Protein AF-A0A970R4V2-F1 (afdb_monomer)

Radius of gyration: 11.35 Å; Cα contacts (8 Å, |Δi|>4): 38; chains: 1; bounding box: 21×26×30 Å

pLDDT: mean 87.08, std 6.73, range [63.09, 97.06]

Secondary structure (DSSP, 8-state):
-HHHHHHHHHHHHHHT--HHHHHHHHHHHHHSSS-SS-HHHHHHHH-HHHHHHHHHHHHHH--

Structure (mmCIF, N/CA/C/O backbone):
data_AF-A0A970R4V2-F1
#
_entry.id   AF-A0A970R4V2-F1
#
loop_
_atom_site.group_PDB
_atom_site.id
_atom_site.type_symbol
_atom_site.label_atom_id
_atom_site.label_alt_id
_atom_site.label_comp_id
_atom_site.label_asym_id
_atom_site.label_entity_id
_atom_site.la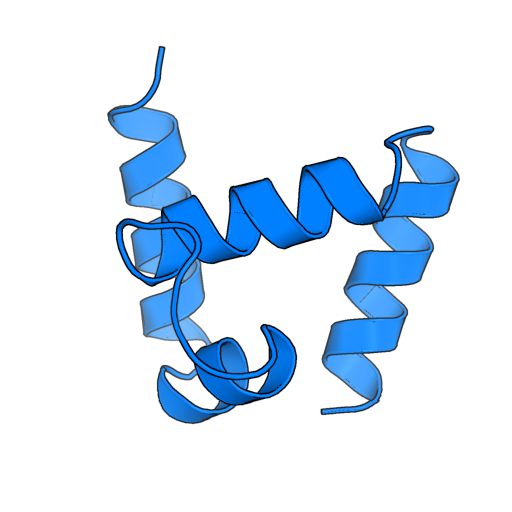bel_seq_id
_atom_site.pdbx_PDB_ins_code
_atom_site.Cartn_x
_atom_site.Cartn_y
_atom_site.Cartn_z
_atom_site.occupancy
_atom_site.B_iso_or_equiv
_atom_site.auth_seq_id
_atom_site.auth_comp_id
_atom_site.auth_asym_id
_atom_site.auth_atom_id
_atom_site.pdbx_PDB_model_num
ATOM 1 N N . ALA A 1 1 ? 2.703 -3.276 -15.960 1.00 63.09 1 ALA A N 1
ATOM 2 C CA . ALA A 1 1 ? 3.460 -2.769 -14.795 1.00 63.09 1 ALA A CA 1
ATOM 3 C C . ALA A 1 1 ? 3.812 -1.285 -14.953 1.00 63.09 1 ALA A C 1
ATOM 5 O O . ALA A 1 1 ? 3.502 -0.524 -14.045 1.00 63.09 1 ALA A O 1
ATOM 6 N N . GLU A 1 2 ? 4.357 -0.852 -16.104 1.00 74.25 2 GLU A N 1
ATOM 7 C CA . GLU A 1 2 ? 4.712 0.556 -16.403 1.00 74.25 2 GLU A CA 1
ATOM 8 C C . GLU A 1 2 ? 3.652 1.600 -16.008 1.00 74.25 2 GLU A C 1
ATOM 10 O O . GLU A 1 2 ? 3.964 2.559 -15.311 1.00 74.25 2 GLU A O 1
ATOM 15 N N . ALA A 1 3 ? 2.392 1.411 -16.421 1.00 76.88 3 ALA A N 1
ATOM 16 C CA . ALA A 1 3 ? 1.334 2.405 -16.215 1.00 76.88 3 ALA A CA 1
ATOM 17 C C . ALA A 1 3 ? 0.985 2.627 -14.731 1.00 76.88 3 ALA A C 1
ATOM 19 O O . ALA A 1 3 ? 0.747 3.756 -14.310 1.00 76.88 3 ALA A O 1
ATOM 20 N N . ILE A 1 4 ? 1.005 1.559 -13.925 1.00 74.00 4 ILE A N 1
ATOM 21 C CA . ILE A 1 4 ? 0.753 1.630 -12.476 1.00 74.00 4 ILE A CA 1
ATOM 22 C C . ILE A 1 4 ? 1.898 2.381 -11.798 1.00 74.00 4 ILE A C 1
ATOM 24 O O . ILE A 1 4 ? 1.666 3.274 -10.984 1.00 74.00 4 ILE A O 1
ATOM 28 N N . LYS A 1 5 ? 3.139 2.070 -12.192 1.00 77.81 5 LYS A N 1
ATOM 29 C CA . LYS A 1 5 ? 4.327 2.760 -11.694 1.00 77.81 5 LYS A CA 1
ATOM 30 C C . LYS A 1 5 ? 4.273 4.249 -12.021 1.00 77.81 5 LYS A C 1
ATOM 32 O O . LYS A 1 5 ? 4.439 5.056 -11.117 1.00 77.81 5 LYS A O 1
ATOM 37 N N . ALA A 1 6 ? 3.982 4.613 -13.269 1.00 84.12 6 ALA A N 1
ATOM 38 C CA . ALA A 1 6 ? 3.885 6.008 -13.695 1.00 84.12 6 ALA A CA 1
ATOM 39 C C . ALA A 1 6 ? 2.799 6.785 -12.928 1.00 84.12 6 ALA A C 1
ATOM 41 O O . ALA A 1 6 ? 3.043 7.906 -12.486 1.00 84.12 6 ALA A O 1
ATOM 42 N N . ALA A 1 7 ? 1.627 6.180 -12.711 1.00 82.94 7 ALA A N 1
ATOM 43 C CA . ALA A 1 7 ? 0.546 6.809 -11.956 1.00 82.94 7 ALA A CA 1
ATOM 44 C C . ALA A 1 7 ? 0.927 7.062 -10.487 1.00 82.94 7 ALA A C 1
ATOM 46 O O . ALA A 1 7 ? 0.707 8.163 -9.977 1.00 82.94 7 ALA A O 1
ATOM 47 N N . ILE A 1 8 ? 1.533 6.069 -9.823 1.00 80.31 8 ILE A N 1
ATOM 48 C CA . ILE A 1 8 ? 1.976 6.190 -8.427 1.00 80.31 8 ILE A CA 1
ATOM 49 C C . ILE A 1 8 ? 3.102 7.221 -8.314 1.00 80.31 8 ILE A C 1
ATOM 51 O O . ILE A 1 8 ? 3.022 8.114 -7.478 1.00 80.31 8 ILE A O 1
ATOM 55 N N . VAL A 1 9 ? 4.116 7.144 -9.179 1.00 83.81 9 VAL A N 1
ATOM 56 C CA . VAL A 1 9 ? 5.237 8.097 -9.211 1.00 83.81 9 VAL A CA 1
ATOM 57 C C . VAL A 1 9 ? 4.727 9.527 -9.374 1.00 83.81 9 VAL A C 1
ATOM 59 O O . VAL A 1 9 ? 5.029 10.373 -8.538 1.00 83.81 9 VAL A O 1
ATOM 62 N N . GLY A 1 10 ? 3.878 9.777 -10.375 1.00 84.94 10 GLY A N 1
ATOM 63 C CA . GLY A 1 10 ? 3.352 11.116 -10.622 1.00 84.94 10 GLY A CA 1
ATOM 64 C C . GLY A 1 10 ? 2.483 11.640 -9.477 1.00 84.94 10 GLY A C 1
ATOM 65 O O . GLY A 1 10 ? 2.484 12.837 -9.206 1.00 84.94 10 GLY A O 1
ATOM 66 N N . TYR A 1 11 ? 1.737 10.775 -8.783 1.00 84.88 11 TYR A N 1
ATOM 67 C CA . TYR A 1 11 ? 1.001 11.183 -7.584 1.00 84.88 11 TYR A CA 1
ATOM 68 C C . TYR A 1 11 ? 1.945 11.578 -6.443 1.00 84.88 11 TYR A C 1
ATOM 70 O O . TYR 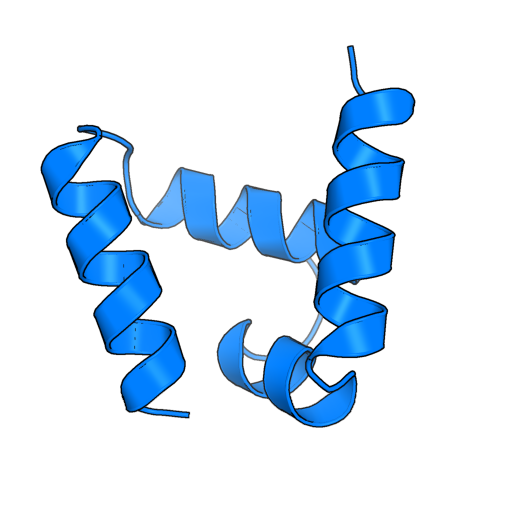A 1 11 ? 1.751 12.629 -5.838 1.00 84.88 11 TYR A O 1
ATOM 78 N N . LEU A 1 12 ? 2.979 10.774 -6.186 1.00 85.00 12 LEU A N 1
ATOM 79 C CA . LEU A 1 12 ? 3.922 10.992 -5.087 1.00 85.00 12 LEU A CA 1
ATOM 80 C C . LEU A 1 12 ? 4.786 12.239 -5.277 1.00 85.00 12 LEU A C 1
ATOM 82 O O . LEU A 1 12 ? 5.023 12.976 -4.322 1.00 85.00 12 LEU A O 1
ATOM 86 N N . GLU A 1 13 ? 5.205 12.507 -6.514 1.00 84.38 13 GLU A N 1
ATOM 87 C CA . GLU A 1 13 ? 5.903 13.746 -6.869 1.00 84.38 13 GLU A CA 1
ATOM 88 C C . GLU A 1 13 ? 5.039 14.977 -6.567 1.00 84.38 13 GLU A C 1
ATOM 90 O O . GLU A 1 13 ? 5.533 15.958 -6.015 1.00 84.38 13 GLU A O 1
ATOM 95 N N . ARG A 1 14 ? 3.731 14.911 -6.855 1.00 85.69 14 ARG A N 1
ATOM 96 C CA . ARG A 1 14 ? 2.788 16.001 -6.556 1.00 85.69 14 ARG A CA 1
ATOM 97 C C . ARG A 1 14 ? 2.453 16.121 -5.071 1.00 85.69 14 ARG A C 1
ATOM 99 O O . ARG A 1 14 ? 2.203 17.228 -4.607 1.00 85.69 14 ARG A O 1
ATOM 106 N N . SER A 1 15 ? 2.427 15.013 -4.330 1.00 82.44 15 SER A N 1
ATOM 107 C CA . SER A 1 15 ? 2.124 15.016 -2.894 1.00 82.44 15 SER A CA 1
ATOM 108 C C . SER A 1 15 ? 3.326 15.392 -2.020 1.00 82.44 15 SER A C 1
ATOM 110 O O . SER A 1 15 ? 3.178 15.501 -0.804 1.00 82.44 15 SER A O 1
ATOM 112 N N . GLY A 1 16 ? 4.521 15.552 -2.606 1.00 81.19 16 GLY A N 1
ATOM 113 C CA . GLY A 1 16 ? 5.767 15.804 -1.873 1.00 81.19 16 GLY A CA 1
ATOM 114 C C . GLY A 1 16 ? 6.211 14.622 -1.004 1.00 81.19 16 GLY A C 1
ATOM 115 O O . GLY A 1 16 ? 7.056 14.771 -0.123 1.00 81.19 16 GLY A O 1
ATOM 116 N N . THR A 1 17 ? 5.627 13.440 -1.212 1.00 81.69 17 THR A N 1
ATOM 117 C CA . THR A 1 17 ? 5.902 12.253 -0.403 1.00 81.69 17 THR A CA 1
ATOM 118 C C . THR A 1 17 ? 7.106 11.509 -0.965 1.00 81.69 17 THR A C 1
ATOM 120 O O . THR A 1 17 ? 7.137 11.143 -2.139 1.00 81.69 17 THR A O 1
ATOM 123 N N . GLY A 1 18 ? 8.095 11.232 -0.111 1.00 85.31 18 GLY A N 1
ATOM 124 C CA . GLY A 1 18 ? 9.281 10.475 -0.502 1.00 85.31 18 GLY A CA 1
ATOM 125 C C . GLY A 1 18 ? 8.912 9.102 -1.073 1.00 85.31 18 GLY A C 1
ATOM 126 O O . GLY A 1 18 ? 8.230 8.307 -0.424 1.00 85.31 18 GLY A O 1
ATOM 127 N N . MET A 1 19 ? 9.399 8.803 -2.279 1.00 83.12 19 MET A N 1
ATOM 128 C CA . MET A 1 19 ? 9.027 7.593 -3.019 1.00 83.12 19 MET A CA 1
ATOM 129 C C . MET A 1 19 ? 9.343 6.301 -2.255 1.00 83.12 19 MET A C 1
ATOM 131 O O . MET A 1 19 ? 8.533 5.380 -2.249 1.00 83.12 19 MET A O 1
ATOM 135 N N . GLY A 1 20 ? 10.479 6.244 -1.552 1.00 82.06 20 GLY A N 1
ATOM 136 C CA . GLY A 1 20 ? 10.850 5.082 -0.737 1.00 82.06 20 GLY A CA 1
ATOM 137 C C . GLY A 1 20 ? 9.890 4.824 0.428 1.00 82.06 20 GLY A C 1
ATOM 138 O O . GLY A 1 20 ? 9.553 3.673 0.699 1.00 82.06 20 GLY A O 1
ATOM 139 N N . VAL A 1 21 ? 9.396 5.887 1.073 1.00 84.94 21 VAL A N 1
ATOM 140 C CA . VAL A 1 21 ? 8.415 5.779 2.163 1.00 84.94 21 VAL A CA 1
ATOM 141 C C . VAL A 1 21 ? 7.096 5.258 1.608 1.00 84.94 21 VAL A C 1
ATOM 143 O O . VAL A 1 21 ? 6.589 4.250 2.085 1.00 84.94 21 VAL A O 1
ATOM 146 N N . ALA A 1 22 ? 6.587 5.872 0.540 1.00 85.31 22 ALA A N 1
ATOM 147 C CA . ALA A 1 22 ? 5.324 5.461 -0.059 1.00 85.31 22 ALA A CA 1
ATOM 148 C C . ALA A 1 22 ? 5.348 4.025 -0.603 1.00 85.31 22 ALA A C 1
ATOM 150 O O . ALA A 1 22 ? 4.394 3.279 -0.398 1.00 85.31 22 ALA A O 1
ATOM 151 N N . MET A 1 23 ? 6.438 3.614 -1.256 1.00 86.69 23 MET A N 1
ATOM 152 C CA . MET A 1 23 ? 6.587 2.252 -1.781 1.00 86.69 23 MET A CA 1
ATOM 153 C C . MET A 1 23 ? 6.608 1.213 -0.655 1.00 86.69 23 MET A C 1
ATOM 155 O O . MET A 1 23 ? 5.937 0.187 -0.759 1.00 86.69 23 MET A O 1
ATOM 159 N N . ASN A 1 24 ? 7.330 1.484 0.438 1.00 88.25 24 ASN A N 1
ATOM 160 C CA . ASN A 1 24 ? 7.363 0.589 1.595 1.00 88.25 24 ASN A CA 1
ATOM 161 C C . ASN A 1 24 ? 6.017 0.542 2.328 1.00 88.25 24 ASN A C 1
ATOM 163 O O . ASN A 1 24 ? 5.580 -0.544 2.704 1.00 88.25 24 ASN A O 1
AT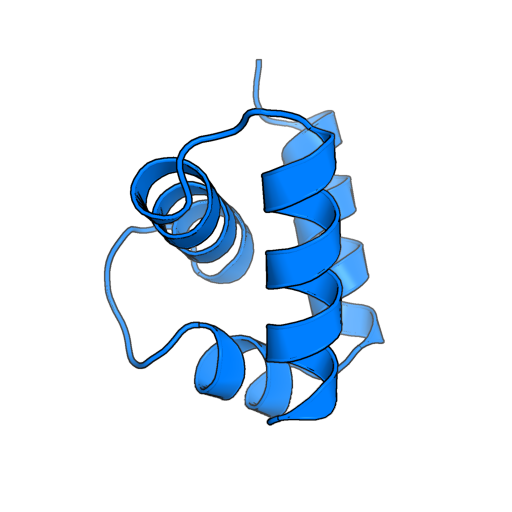OM 167 N N . THR A 1 25 ? 5.334 1.679 2.482 1.00 89.19 25 THR A N 1
ATOM 168 C CA . THR A 1 25 ? 3.991 1.729 3.078 1.00 89.19 25 THR A CA 1
ATOM 169 C C . THR A 1 25 ? 2.987 0.956 2.231 1.00 89.19 25 THR A C 1
ATOM 171 O O . THR A 1 25 ? 2.258 0.126 2.761 1.00 89.19 25 THR A O 1
ATOM 174 N N . LEU A 1 26 ? 2.976 1.148 0.909 1.00 89.62 26 LEU A N 1
ATOM 175 C CA . LEU A 1 26 ? 2.095 0.388 0.020 1.00 89.62 26 LEU A CA 1
ATOM 176 C C . LEU A 1 26 ? 2.411 -1.110 0.057 1.00 89.62 26 LEU A C 1
ATOM 178 O O . LEU A 1 26 ? 1.492 -1.922 0.045 1.00 89.62 26 LEU A O 1
ATOM 182 N N . ARG A 1 27 ? 3.686 -1.501 0.168 1.00 91.00 27 ARG A N 1
ATOM 183 C CA . ARG A 1 27 ? 4.053 -2.911 0.355 1.00 91.00 27 ARG A CA 1
ATOM 184 C C . ARG A 1 27 ? 3.476 -3.461 1.664 1.00 91.00 27 ARG A C 1
ATOM 186 O O . ARG A 1 27 ? 2.808 -4.490 1.629 1.00 91.00 27 ARG A O 1
ATOM 193 N N . LEU A 1 28 ? 3.642 -2.744 2.778 1.00 91.25 28 LEU A N 1
ATOM 194 C CA . LEU A 1 28 ? 3.049 -3.109 4.069 1.00 91.25 28 LEU A CA 1
ATOM 195 C C . LEU A 1 28 ? 1.527 -3.279 3.962 1.00 91.25 28 LEU A C 1
ATOM 197 O O . LEU A 1 28 ? 0.995 -4.289 4.409 1.00 91.25 28 LEU A O 1
ATOM 201 N N . VAL A 1 29 ? 0.844 -2.331 3.322 1.00 93.00 29 VAL A N 1
ATOM 202 C CA . VAL A 1 29 ? -0.611 -2.358 3.115 1.00 93.00 29 VAL A CA 1
ATOM 203 C C . VAL A 1 29 ? -1.045 -3.566 2.283 1.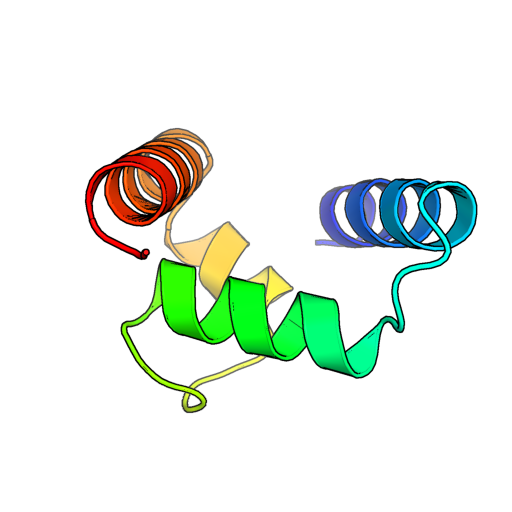00 93.00 29 VAL A C 1
ATOM 205 O O . VAL A 1 29 ? -2.046 -4.208 2.596 1.00 93.00 29 VAL A O 1
ATOM 208 N N . LEU A 1 30 ? -0.297 -3.903 1.231 1.00 92.62 30 LEU A N 1
ATOM 209 C CA . LEU A 1 30 ? -0.688 -4.975 0.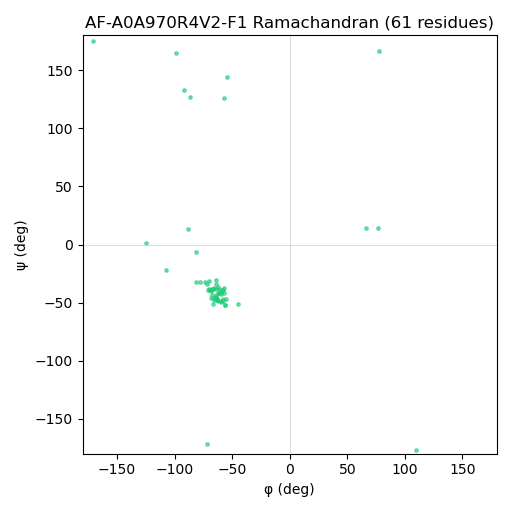321 1.00 92.62 30 LEU A CA 1
ATOM 210 C C . LEU A 1 30 ? -0.343 -6.371 0.827 1.00 92.62 30 LEU A C 1
ATOM 212 O O . LEU A 1 30 ? -1.084 -7.292 0.506 1.00 92.62 30 LEU A O 1
ATOM 216 N N . VAL A 1 31 ? 0.743 -6.574 1.576 1.00 92.75 31 VAL A N 1
ATOM 217 C CA . VAL A 1 31 ? 1.170 -7.931 1.986 1.00 92.75 31 VAL A CA 1
ATOM 218 C C . VAL A 1 31 ? 1.335 -8.122 3.492 1.00 92.75 31 VAL A C 1
ATOM 220 O O . VAL A 1 31 ? 1.678 -9.217 3.926 1.00 92.75 31 VAL A O 1
ATOM 223 N N . GLY A 1 32 ? 1.067 -7.097 4.302 1.00 89.19 32 GLY A N 1
ATOM 224 C CA . GLY A 1 32 ? 1.182 -7.166 5.762 1.00 89.19 32 GLY A CA 1
ATOM 225 C C . GLY A 1 32 ? 2.622 -7.098 6.280 1.00 89.19 32 GLY A C 1
ATOM 226 O O . GLY A 1 32 ? 2.873 -7.403 7.442 1.00 89.19 32 GLY A O 1
ATOM 227 N N . GLY A 1 33 ? 3.580 -6.707 5.437 1.00 87.12 33 GLY A N 1
ATOM 228 C CA . GLY A 1 33 ? 4.984 -6.560 5.812 1.00 87.12 33 GLY A CA 1
ATOM 229 C C . GLY A 1 33 ? 5.821 -5.892 4.725 1.00 87.12 33 GLY A C 1
ATOM 230 O O . GLY A 1 33 ? 5.348 -5.626 3.625 1.00 87.12 33 GLY A O 1
ATOM 231 N N . SER A 1 34 ? 7.092 -5.629 5.019 1.00 81.75 34 SER A N 1
ATOM 232 C CA . SER A 1 34 ? 8.059 -5.026 4.086 1.00 81.75 34 SER A CA 1
ATOM 233 C C . SER A 1 34 ? 8.805 -6.055 3.216 1.00 81.75 34 SER A C 1
ATOM 235 O O . SER A 1 34 ? 9.780 -5.711 2.544 1.00 81.75 34 SER A O 1
ATOM 237 N N . PHE A 1 35 ? 8.332 -7.304 3.189 1.00 82.12 35 PHE A N 1
ATOM 238 C CA . PHE A 1 35 ? 8.905 -8.423 2.436 1.00 82.12 35 PHE A CA 1
ATOM 239 C C . PHE A 1 35 ? 8.171 -8.683 1.110 1.00 82.12 35 PHE A C 1
ATOM 241 O O . PHE A 1 35 ? 7.058 -8.212 0.892 1.00 82.12 35 PHE A O 1
ATOM 248 N N . GLY A 1 36 ? 8.797 -9.463 0.226 1.00 79.19 36 GLY A N 1
ATOM 249 C CA . GLY A 1 36 ? 8.221 -9.879 -1.055 1.00 79.19 36 GLY A CA 1
ATOM 250 C C . GLY A 1 36 ? 8.874 -9.223 -2.279 1.00 79.19 36 GLY A C 1
ATOM 251 O O . GLY A 1 36 ? 9.865 -8.501 -2.144 1.00 79.19 36 GLY A O 1
ATOM 252 N N . PRO A 1 37 ? 8.348 -9.510 -3.484 1.00 85.69 37 PRO A N 1
ATOM 253 C CA . PRO A 1 37 ? 8.887 -8.990 -4.737 1.00 85.69 37 PRO A CA 1
ATOM 254 C C . PRO A 1 37 ? 8.603 -7.484 -4.908 1.00 85.69 37 PRO A C 1
ATOM 256 O O . PRO A 1 37 ? 8.152 -6.779 -3.999 1.00 85.69 37 PRO A O 1
ATOM 259 N N . ASP A 1 38 ? 8.909 -6.952 -6.089 1.00 87.75 38 ASP A N 1
ATOM 260 C CA . ASP A 1 38 ? 8.605 -5.562 -6.427 1.00 87.75 38 ASP A CA 1
ATOM 261 C C . ASP A 1 38 ? 7.108 -5.229 -6.236 1.00 87.75 38 ASP A C 1
ATOM 263 O O . ASP A 1 38 ? 6.235 -6.058 -6.505 1.00 87.75 38 ASP A O 1
ATOM 267 N N . LEU A 1 39 ? 6.802 -4.003 -5.786 1.00 87.81 39 LEU A N 1
ATOM 268 C CA . LEU A 1 39 ? 5.426 -3.569 -5.503 1.00 87.81 39 LEU A CA 1
ATOM 269 C C . LEU A 1 39 ? 4.515 -3.709 -6.730 1.00 87.81 39 LEU A C 1
ATOM 271 O O . LEU A 1 39 ? 3.356 -4.098 -6.594 1.00 87.81 39 LEU A O 1
ATOM 275 N N . MET A 1 40 ? 5.033 -3.428 -7.929 1.00 88.69 40 MET A N 1
ATOM 276 C CA . MET A 1 40 ? 4.251 -3.517 -9.163 1.00 88.69 40 MET A CA 1
ATOM 277 C C . MET A 1 40 ? 3.933 -4.968 -9.513 1.00 88.69 40 MET A C 1
ATOM 279 O O . MET A 1 40 ? 2.871 -5.243 -1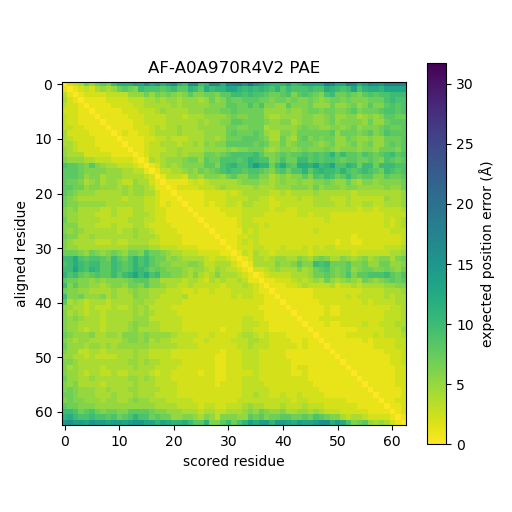0.071 1.00 88.69 40 MET A O 1
ATOM 283 N N . MET A 1 41 ? 4.827 -5.898 -9.165 1.00 90.44 41 MET A N 1
ATOM 284 C CA . MET A 1 41 ? 4.583 -7.329 -9.319 1.00 90.44 41 MET A CA 1
ATOM 285 C C . MET A 1 41 ? 3.500 -7.799 -8.347 1.00 90.44 41 MET A C 1
ATOM 287 O O . MET A 1 41 ? 2.554 -8.449 -8.777 1.00 90.44 41 MET A O 1
ATOM 291 N N . ILE A 1 42 ? 3.580 -7.394 -7.074 1.00 91.69 42 ILE A N 1
ATOM 292 C CA . ILE A 1 42 ? 2.549 -7.682 -6.063 1.00 91.69 42 ILE A CA 1
ATOM 293 C C . ILE A 1 42 ? 1.185 -7.161 -6.531 1.00 91.69 42 ILE A C 1
ATOM 295 O O . ILE A 1 42 ? 0.220 -7.919 -6.585 1.00 91.69 42 ILE A O 1
ATOM 299 N N . ALA A 1 43 ? 1.108 -5.887 -6.923 1.00 90.50 43 ALA A N 1
ATOM 300 C CA . ALA A 1 43 ? -0.134 -5.274 -7.387 1.00 90.50 43 ALA A CA 1
ATOM 301 C C . ALA A 1 43 ? -0.685 -5.954 -8.652 1.00 90.50 43 ALA A C 1
ATOM 303 O O . ALA A 1 43 ? -1.894 -6.141 -8.778 1.00 90.50 43 ALA A O 1
ATOM 304 N N . GLY A 1 44 ? 0.192 -6.361 -9.575 1.00 90.94 44 GLY A N 1
ATOM 305 C CA . GLY A 1 44 ? -0.191 -7.106 -10.774 1.00 90.94 44 GLY A CA 1
ATOM 306 C C . GLY A 1 44 ? -0.728 -8.507 -10.472 1.00 90.94 44 GLY A C 1
ATOM 307 O O . GLY A 1 44 ? -1.691 -8.926 -11.105 1.00 90.94 44 GLY A O 1
ATOM 308 N N . MET A 1 45 ? -0.141 -9.207 -9.496 1.00 92.25 45 MET A N 1
ATOM 309 C CA . MET A 1 45 ? -0.584 -10.538 -9.066 1.00 92.25 45 MET A CA 1
ATOM 310 C C . MET A 1 45 ? -1.917 -10.497 -8.312 1.00 92.25 45 MET A C 1
ATOM 312 O O . MET A 1 45 ? -2.744 -11.383 -8.499 1.00 92.25 45 MET A O 1
ATOM 316 N N . LEU A 1 46 ? -2.124 -9.485 -7.462 1.00 93.00 46 LEU A N 1
ATOM 317 C CA . LEU A 1 46 ? -3.370 -9.303 -6.709 1.00 93.00 46 LEU A CA 1
ATOM 318 C C . LEU A 1 46 ? -4.527 -8.845 -7.609 1.00 93.00 46 LEU A C 1
ATOM 320 O O . LEU A 1 46 ? -5.674 -9.219 -7.382 1.00 93.00 46 LEU A O 1
ATOM 324 N N . GLY A 1 47 ? -4.230 -8.038 -8.629 1.00 93.06 47 GLY A N 1
ATOM 325 C CA . GLY A 1 47 ? -5.248 -7.412 -9.462 1.00 93.06 47 GLY A CA 1
ATOM 326 C C . GLY A 1 47 ? -5.902 -6.202 -8.787 1.00 93.06 47 GLY A C 1
ATOM 327 O O . GLY A 1 47 ? -5.739 -5.937 -7.595 1.00 93.06 47 GLY A O 1
ATOM 328 N N . ARG A 1 48 ? -6.636 -5.421 -9.585 1.00 90.56 48 ARG A N 1
ATOM 329 C CA . ARG A 1 48 ? -7.153 -4.102 -9.183 1.00 90.56 48 ARG A CA 1
ATOM 330 C C . ARG A 1 48 ? -8.074 -4.153 -7.961 1.00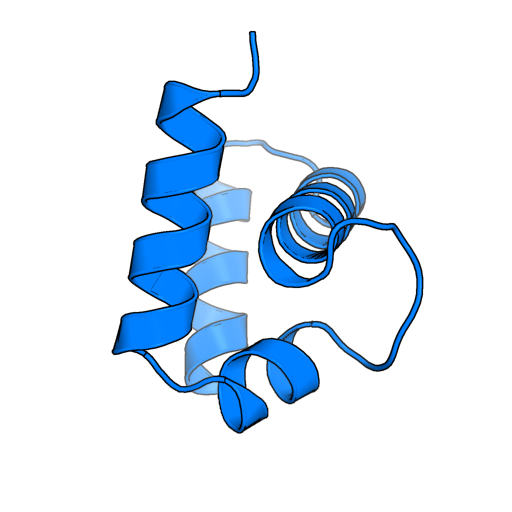 90.56 48 ARG A C 1
ATOM 332 O O . ARG A 1 48 ? -7.903 -3.342 -7.057 1.00 90.56 48 ARG A O 1
ATOM 339 N N . GLU A 1 49 ? -9.046 -5.062 -7.958 1.00 95.88 49 GLU A N 1
ATOM 340 C CA . GLU A 1 49 ? -10.081 -5.129 -6.915 1.00 95.88 49 GLU A CA 1
ATOM 341 C C . GLU A 1 49 ? -9.482 -5.459 -5.546 1.00 95.88 49 GLU A C 1
ATOM 343 O O . GLU A 1 49 ? -9.761 -4.780 -4.560 1.00 95.88 49 GLU A O 1
ATOM 348 N N . GLU A 1 50 ? -8.590 -6.448 -5.495 1.00 95.81 50 GLU A N 1
ATOM 349 C CA . GLU A 1 50 ? -7.952 -6.867 -4.249 1.00 95.81 50 GLU A CA 1
ATOM 350 C C . GLU A 1 50 ? -6.970 -5.809 -3.727 1.00 95.81 50 GLU A C 1
ATOM 352 O O . GLU A 1 50 ? -6.922 -5.552 -2.524 1.00 95.81 50 GLU A O 1
ATOM 357 N N . VAL A 1 51 ? -6.228 -5.139 -4.618 1.00 94.25 51 VAL A N 1
ATOM 358 C CA . VAL A 1 51 ? -5.386 -3.986 -4.252 1.00 94.25 51 VAL A CA 1
ATOM 359 C C . VAL A 1 51 ? -6.227 -2.889 -3.606 1.00 94.25 51 VAL A C 1
ATOM 361 O O . VAL A 1 51 ? -5.864 -2.390 -2.541 1.00 94.25 51 VAL A O 1
ATOM 364 N N . GLN A 1 52 ? -7.357 -2.531 -4.218 1.00 94.31 52 GLN A N 1
ATOM 365 C CA . GLN A 1 52 ? -8.228 -1.481 -3.700 1.00 94.31 52 GLN A CA 1
ATOM 366 C C . GLN A 1 52 ? -8.809 -1.856 -2.331 1.00 94.31 52 GLN A C 1
ATOM 368 O O . GLN A 1 52 ? -8.676 -1.087 -1.381 1.00 94.31 52 GLN A O 1
ATOM 373 N N . LYS A 1 53 ? -9.344 -3.073 -2.196 1.00 97.06 53 LYS A N 1
ATOM 374 C CA . LYS A 1 53 ? -9.895 -3.585 -0.936 1.00 97.06 53 LYS A CA 1
ATOM 375 C C . LYS A 1 53 ? -8.877 -3.564 0.209 1.00 97.06 53 LYS A C 1
ATOM 377 O O . LYS A 1 53 ? -9.221 -3.220 1.340 1.00 97.06 53 LYS A O 1
ATOM 382 N N . ARG A 1 54 ? -7.617 -3.933 -0.055 1.00 95.69 54 ARG A N 1
ATOM 383 C CA . ARG A 1 54 ? -6.547 -3.909 0.962 1.00 95.69 54 ARG A CA 1
ATOM 384 C C . ARG A 1 54 ? -6.183 -2.493 1.384 1.00 95.69 54 ARG A C 1
ATOM 386 O O . ARG A 1 54 ? -5.967 -2.264 2.570 1.00 95.69 54 ARG A O 1
ATOM 393 N N . ILE A 1 55 ? -6.151 -1.551 0.442 1.00 93.56 55 ILE A N 1
ATOM 394 C CA . ILE A 1 55 ? -5.921 -0.135 0.749 1.00 93.56 55 ILE A CA 1
ATOM 395 C C . ILE A 1 55 ? -7.058 0.412 1.616 1.00 93.56 55 ILE A C 1
ATOM 397 O O . ILE A 1 55 ? -6.782 1.011 2.649 1.00 93.56 55 ILE A O 1
ATOM 401 N N . GLU A 1 56 ? -8.315 0.154 1.253 1.00 95.31 56 GLU A N 1
ATOM 402 C CA . GLU A 1 56 ? -9.486 0.556 2.049 1.00 95.31 56 GLU A CA 1
ATOM 403 C C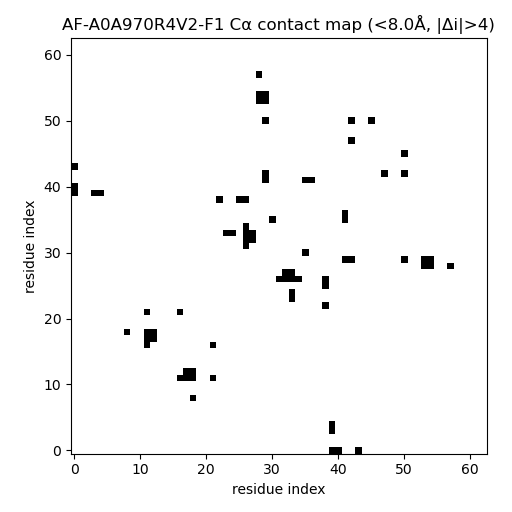 . GLU A 1 56 ? -9.425 -0.039 3.463 1.00 95.31 56 GLU A C 1
ATOM 405 O O . GLU A 1 56 ? -9.515 0.685 4.450 1.00 95.31 56 GLU A O 1
ATOM 410 N N . THR A 1 57 ? -9.124 -1.336 3.570 1.00 95.12 57 THR A N 1
ATOM 411 C CA . THR A 1 57 ? -8.941 -2.014 4.864 1.00 95.12 57 THR A CA 1
ATOM 412 C C . THR A 1 57 ? -7.833 -1.372 5.704 1.00 95.12 57 THR A C 1
ATOM 414 O O . THR A 1 57 ? -7.948 -1.288 6.925 1.00 95.12 57 THR A O 1
ATOM 417 N N . ALA A 1 58 ? -6.734 -0.945 5.080 1.00 93.50 58 ALA A N 1
ATOM 418 C CA . ALA A 1 58 ? -5.644 -0.286 5.785 1.00 93.50 58 ALA A CA 1
ATOM 419 C C . ALA A 1 58 ? -6.040 1.109 6.279 1.00 93.50 58 ALA A C 1
ATOM 421 O O . ALA A 1 58 ? -5.695 1.454 7.402 1.00 93.50 58 ALA A O 1
ATOM 422 N N . LEU A 1 59 ? -6.799 1.876 5.492 1.00 91.38 59 LEU A N 1
ATOM 423 C CA . LEU A 1 59 ? -7.329 3.176 5.914 1.00 91.38 59 LEU A CA 1
ATOM 424 C C . LEU A 1 59 ? -8.315 3.054 7.087 1.00 91.38 59 LEU A C 1
ATOM 426 O O . LEU A 1 59 ? -8.395 3.959 7.906 1.00 91.38 59 LEU A O 1
ATOM 430 N N . GLU A 1 60 ? -9.046 1.941 7.184 1.00 95.00 60 GLU A N 1
ATOM 431 C CA . GLU A 1 60 ? -9.955 1.669 8.307 1.00 95.00 60 GLU A CA 1
ATOM 432 C C . GLU A 1 60 ? -9.235 1.200 9.581 1.00 95.00 60 GLU A C 1
ATOM 434 O O . GLU A 1 60 ? -9.725 1.427 10.687 1.00 95.00 60 GLU A O 1
ATOM 439 N N . LYS A 1 61 ? -8.113 0.482 9.440 1.00 91.50 61 LYS A N 1
ATOM 440 C CA . LYS A 1 61 ? -7.471 -0.243 10.552 1.00 91.50 61 LYS A CA 1
ATOM 441 C C . LYS A 1 61 ? -6.172 0.369 11.055 1.00 91.50 61 LYS A C 1
ATOM 443 O O . LYS A 1 61 ? -5.756 0.032 12.163 1.00 91.50 61 LYS A O 1
ATOM 448 N N . LEU A 1 62 ? -5.496 1.178 10.246 1.00 84.38 62 LEU A N 1
ATOM 449 C CA . LEU A 1 62 ? -4.248 1.823 10.637 1.00 84.38 62 LEU A CA 1
ATOM 450 C C . LEU A 1 62 ? -4.552 3.209 11.233 1.00 84.38 62 LEU A C 1
ATOM 452 O O . LEU A 1 62 ? -5.361 3.933 10.654 1.00 84.38 62 LEU A O 1
ATOM 456 N N . PRO A 1 63 ? -3.948 3.548 12.387 1.00 69.31 63 PRO A N 1
ATOM 457 C CA . PRO A 1 63 ? -4.146 4.832 13.056 1.00 69.31 63 PRO A CA 1
ATOM 458 C C . PRO A 1 63 ? -3.476 6.004 12.330 1.00 69.31 63 PRO A C 1
ATOM 460 O O . PRO A 1 63 ? -2.484 5.774 11.597 1.00 69.31 63 PRO A O 1
#

Foldseek 3Di:
DVVVVVVLVVVCVVVVHDPVVVQQVLVCLQPVHSDDDGSVVSCVVCDDVSSVVSVVVCVVPPD

Solvent-accessible surface area (backbone atoms only — not comparable to full-atom values): 3724 Å² total; per-residue (Å²): 99,69,69,61,51,51,53,52,51,57,48,29,67,74,68,72,47,58,65,70,59,53,52,45,50,51,33,27,48,71,70,77,34,86,71,81,79,57,63,56,56,53,47,61,74,58,31,72,68,54,48,50,54,33,49,53,51,38,69,75,70,54,134

Sequence (63 aa):
AEAIKAAIVGYLERSGTGMGVAMNTLRLVLVGGSFGPDLMMIAGMLGREEVQKRIETALEKLP

Nearest PDB structures (foldseek):
  6brl-assembly1_A  TM=9.511E-01  e=3.023E-02  Elizabethkingia meningoseptica
  1g59-assembly1_A  TM=9.272E-01  e=1.451E-01  Thermus thermophilus
  8jpv-assembly1_A  TM=9.303E-01  e=1.884E-01  Candidatus Methylacidiphilum fumarolicum
  1n78-assembly1_A  TM=9.334E-01  e=2.446E-01  Thermus thermophilus
  2o5r-assembly1_A  TM=9.411E-01  e=5.359E-01  Thermotoga maritima

Mean predicted aligned error: 4.24 Å

=== Feature glossary ===
Annotated list of the representations used here:

Nearest PDB structures. The Foldseek neighbor list gives the closest experimentally determined structures in the PDB, ranked by structural alignment. TM-score near 1 means near-identical fold; near 0.3 means only rough topology match. This is how one finds what a novel AlphaFold prediction most resembles in the solved-structure universe.

Foldseek 3Di. Foldseek's 3Di representation compresses backbone geometry into a per-residue letter drawn from a learned twenty-state alphabet. It captures the tertiary interaction pattern around each residue — which residues are packed against it in space, regardless of where they are in sequence.

Radius of gyration, Cα contacts, bounding box. Radius of gyration (Rg) is the root-mean-square distance of Cα atoms from their centroid — a single number for overall size and compactness. A globular domain of N residues has Rg ≈ 2.2·N^0.38 Å; an extended or disordered chain has a much larger Rg. The Cα contact count is the number of residue pairs whose Cα atoms are within 8 Å and are more than four positions apart in sequence — a standard proxy for tertiary packing density. The bounding box is the smallest axis-aligned box enclosing all Cα atoms.

InterPro / GO / CATH / organism. The annotation block draws on four external resources. InterPro: which protein families and domains the sequence belongs to. GO: standardized terms for what the protein does, what process it participates in, and where in the cell it acts. CATH: which structural fold it has in the CATH hierarchy. Organism: the species of origin.

mmCIF coordinates. The mmCIF block holds the 3D Cartesian coordinates of each backbone atom (N, Cα, C, O) in ångströms. mmCIF is the PDB's canonical archive format — a tagged-loop text representation of the atomic model.

pLDDT. pLDDT is the predicted lDDT-Cα score: AlphaFold's confidence that the local environment of each residue (all inter-atomic distances within 15 Å) is correctly placed. It is a per-residue number between 0 and 100, with higher meaning more reliable.

Backbone torsions (φ/ψ). φ (phi) and ψ (psi) are the two rotatable backbone dihedrals per residue: φ is the C(i-1)–N–Cα–C torsion, ψ is the N–Cα–C–N(i+1) torsion, both in degrees on (−180°, 180°]. α-helical residues cluster near (−60°, −45°); β-strand residues near (−120°, +130°). A Ramachandran plot is simply a scatter of (φ, ψ) for every residue.

B-factor. For experimental (PDB) structures, the B-factor (temperature factor) quantifies the positional spread of each atom in the crystal — a combination of thermal vibration and static disorder — in units of Å². High B-factors mark flexible loops or poorly resolved regions; low B-factors mark the rigid, well-ordered core.

Secondary structure (3-state, P-SEA). SS3 is a coarse helix/strand/coil call (letters a/b/c) made by the P-SEA algorithm from inter-Cα distances and dihedrals. It is less detailed than DSSP but needs only Cα positions.

Predicted aligned error. Predicted aligned error is AlphaFold's pairwise confidence. Unlike pLDDT (per-residue), PAE is per-residue-pair and captures whether two parts of the structure are correctly placed relative to each other. Units are ångströms of expected positional error.

Solvent-accessible surface area. Solvent-accessible surface area (SASA) is the area in Å² traced out by the centre of a 1.4 Å probe sphere (a water molecule) rolled over the protein's van der Waals surface (Shrake–Rupley / Lee–Richards construction). Buried residues have near-zero SASA; fully exposed residues can exceed 200 Å². The total SASA scales roughly with the nu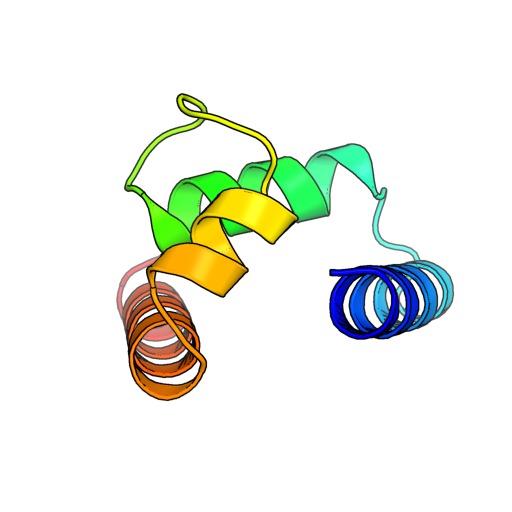mber of surface residues.

Secondary structure (8-state, DSSP). The SS8 string is DSSP's per-residue secondary-structure call. α-helix (H) means an i→i+4 H-bond ladder; β-strand (E) means the residue participates in a β-sheet; 3₁₀ (G) and π (I) are tighter and wider helices; T/S are turns/bends; '-' is loop.

Rendered structure images. Structure images are PyMOL renders from six orthogonal camera directions. Cartoon representation draws helices as coils and strands as arrows; sticks shows the backbone as bonds; surface shows the solvent-excluded envelope. Rainbow coloring maps sequence position to hue (blue→red, N→C); chain coloring assigns a distinct color per polypeptide.

Sequence. The amino-acid sequence is the protein's primary structure: the linear order of residues from the N-terminus to the C-terminus, written in one-letter code. Everything else here — the 3D coordinates, the secondary structure, the domain annotations — is ultimately a consequence of this string.

Contact-map, Ramachandran, and PAE plots. Three diagnostic plots accompany the record. The Cα contact map visualizes the tertiary structure as a 2D adjacency matrix (8 Å cutoff, sequence-local contacts suppressed). The Ramachandran plot shows the distribution of backbone (φ, ψ) torsions, with points in the α and β basins reflecting secondary structure content. The PAE plot shows AlphaFold's inter-residue confidence as a color matrix.